Protein AF-A0A7C6BDP9-F1 (afdb_monomer_lite)

Foldseek 3Di:
DPPPCVVVVVVVVCVVANPVNVQVVCVVLVFDWDQDPVRDIAGPVNDPVSVVVSVVVVCVVVVNDDDPQFAFPAWDDDCWIWTATDPVSPDIDTHNDDDDDPDDDLDVNSCVNVVNVVDDDDRDDD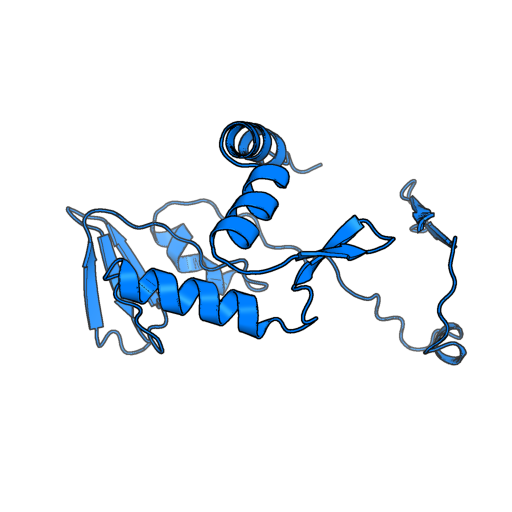DDDDDDDPPDPCVVVPPDDDAFDKDDDPPDPDIDTD

Radius of gyration: 21.71 Å; chains: 1; bounding box: 54×37×49 Å

Structure (mmCIF, N/CA/C/O backbone):
data_AF-A0A7C6BDP9-F1
#
_entry.id   AF-A0A7C6BDP9-F1
#
loop_
_atom_site.group_PDB
_atom_site.id
_atom_site.type_symbol
_atom_site.label_atom_id
_atom_site.label_alt_id
_atom_site.label_comp_id
_atom_site.label_asym_id
_atom_site.label_entity_id
_atom_site.label_seq_id
_atom_site.pdbx_PDB_ins_code
_atom_site.Cartn_x
_atom_site.Cartn_y
_atom_site.Cartn_z
_atom_site.occupancy
_atom_site.B_iso_or_equiv
_atom_site.auth_seq_id
_atom_site.auth_comp_id
_atom_site.auth_asym_id
_atom_site.auth_atom_id
_atom_site.pdbx_PDB_model_num
ATOM 1 N N . MET A 1 1 ? 14.043 -21.767 4.497 1.00 33.62 1 MET A N 1
ATOM 2 C CA . MET A 1 1 ? 12.851 -21.578 3.643 1.00 33.62 1 MET A CA 1
ATOM 3 C C . MET A 1 1 ? 11.712 -21.128 4.551 1.00 33.62 1 MET A C 1
ATOM 5 O O . MET A 1 1 ? 11.194 -21.942 5.303 1.00 33.62 1 MET A O 1
ATOM 9 N N . LEU A 1 2 ? 11.426 -19.822 4.608 1.00 34.28 2 LEU A N 1
ATOM 10 C CA . LEU A 1 2 ? 10.303 -19.297 5.397 1.00 34.28 2 LEU A CA 1
ATOM 11 C C . LEU A 1 2 ? 8.988 -19.774 4.752 1.00 34.28 2 LEU A C 1
ATOM 13 O O . LEU A 1 2 ? 8.872 -19.700 3.528 1.00 34.28 2 LEU A O 1
ATOM 17 N N . PRO A 1 3 ? 8.002 -20.273 5.514 1.00 40.78 3 PRO A N 1
ATOM 18 C CA . PRO A 1 3 ? 6.709 -20.636 4.954 1.00 40.78 3 PRO A CA 1
ATOM 19 C C . PRO A 1 3 ? 5.974 -19.361 4.521 1.00 40.78 3 PRO A C 1
ATOM 21 O O . PRO A 1 3 ? 5.366 -18.666 5.333 1.00 40.78 3 PRO A O 1
ATOM 24 N N . CYS A 1 4 ? 6.032 -19.031 3.230 1.00 46.25 4 CYS A N 1
ATOM 25 C CA . CYS A 1 4 ? 5.265 -17.935 2.638 1.00 46.25 4 CYS A CA 1
ATOM 26 C C . CYS A 1 4 ? 3.770 -18.297 2.587 1.00 46.25 4 CYS A C 1
ATOM 28 O O . CYS A 1 4 ? 3.217 -18.635 1.540 1.00 46.25 4 CYS A O 1
ATOM 30 N N . ASN A 1 5 ? 3.088 -18.198 3.729 1.00 56.44 5 ASN A N 1
ATOM 31 C CA . ASN A 1 5 ? 1.633 -18.355 3.843 1.00 56.44 5 ASN A CA 1
ATOM 32 C C . ASN A 1 5 ? 0.846 -17.303 3.034 1.00 56.44 5 ASN A C 1
ATOM 34 O O . ASN A 1 5 ? -0.340 -17.504 2.766 1.00 56.44 5 ASN A O 1
ATOM 38 N N . GLY A 1 6 ? 1.504 -16.225 2.589 1.00 62.66 6 GLY A N 1
ATOM 39 C CA . GLY A 1 6 ? 0.903 -15.173 1.766 1.00 62.66 6 GLY A CA 1
ATOM 40 C C . GLY A 1 6 ? 0.271 -15.694 0.473 1.00 62.66 6 GLY A C 1
ATOM 41 O O . GLY A 1 6 ? -0.826 -15.270 0.125 1.00 62.66 6 GLY A O 1
ATOM 42 N N . LEU A 1 7 ? 0.869 -16.695 -0.187 1.00 70.56 7 LEU A N 1
ATOM 43 C CA . LEU A 1 7 ? 0.334 -17.222 -1.449 1.00 70.56 7 LEU A CA 1
ATOM 44 C C . LEU A 1 7 ? -1.045 -17.883 -1.275 1.00 70.56 7 LEU A C 1
ATOM 46 O O . LEU A 1 7 ? -1.910 -17.757 -2.139 1.00 70.56 7 LEU A O 1
ATOM 50 N N . LYS A 1 8 ? -1.277 -18.586 -0.157 1.00 78.50 8 LYS A N 1
ATOM 51 C CA . LYS A 1 8 ? -2.581 -19.213 0.125 1.00 78.50 8 LYS A CA 1
ATOM 52 C C . LYS A 1 8 ? -3.653 -18.168 0.439 1.00 78.50 8 LYS A C 1
ATOM 54 O O . LYS A 1 8 ? -4.796 -18.348 0.023 1.00 78.50 8 LYS A O 1
ATOM 59 N N . LEU A 1 9 ? -3.284 -17.100 1.148 1.00 82.31 9 LEU A N 1
ATOM 60 C CA . LEU A 1 9 ? -4.182 -15.989 1.463 1.00 82.31 9 LEU A CA 1
ATOM 61 C C . LEU A 1 9 ? -4.572 -15.221 0.191 1.00 82.31 9 LEU A C 1
ATOM 63 O O . LEU A 1 9 ? -5.759 -15.067 -0.091 1.00 82.31 9 LEU A O 1
ATOM 67 N N . LEU A 1 10 ? -3.584 -14.836 -0.622 1.00 86.94 10 LEU A N 1
ATOM 68 C CA . LEU A 1 10 ? -3.793 -14.093 -1.868 1.00 86.94 10 LEU A CA 1
ATOM 69 C C . LEU A 1 10 ? -4.663 -14.863 -2.865 1.00 86.94 10 LEU A C 1
ATOM 71 O O . LEU A 1 10 ? -5.569 -14.289 -3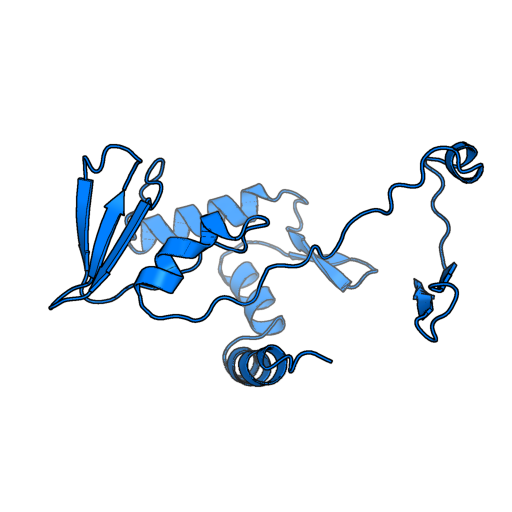.457 1.00 86.94 10 LEU A O 1
ATOM 75 N N . LYS A 1 11 ? -4.484 -16.187 -2.981 1.00 88.81 11 LYS A N 1
ATOM 76 C CA . LYS A 1 11 ? -5.346 -17.033 -3.827 1.00 88.81 11 LYS A CA 1
ATOM 77 C C . LYS A 1 11 ? -6.832 -16.935 -3.477 1.00 88.81 11 LYS A C 1
ATOM 79 O O . LYS A 1 11 ? -7.660 -17.114 -4.363 1.00 88.81 11 LYS A O 1
ATOM 84 N N . ARG A 1 12 ? -7.187 -16.712 -2.207 1.00 89.56 12 ARG A N 1
ATOM 85 C CA . ARG A 1 12 ? -8.589 -16.523 -1.801 1.00 89.56 12 ARG A CA 1
ATOM 86 C C . ARG A 1 12 ? -9.077 -15.125 -2.162 1.00 89.56 12 ARG A C 1
ATOM 88 O O . ARG A 1 12 ? -10.163 -15.015 -2.714 1.00 89.56 12 ARG A O 1
ATOM 95 N N . ALA A 1 13 ? -8.264 -14.099 -1.912 1.00 91.50 13 ALA A N 1
ATOM 96 C CA . ALA A 1 13 ? -8.590 -12.718 -2.268 1.00 91.50 13 ALA A CA 1
ATOM 97 C C . ALA A 1 13 ? -8.814 -12.552 -3.783 1.00 91.50 13 ALA A C 1
ATOM 99 O O . ALA A 1 13 ? -9.847 -12.031 -4.187 1.00 91.50 13 ALA A O 1
ATOM 100 N N . PHE A 1 14 ? -7.939 -13.118 -4.621 1.00 93.44 14 PHE A N 1
ATOM 101 C CA . PHE A 1 14 ? -8.059 -13.046 -6.084 1.00 93.44 14 PHE A CA 1
ATOM 102 C C . PHE A 1 14 ? -9.256 -13.803 -6.672 1.00 93.44 14 PHE A C 1
ATOM 104 O O . PHE A 1 14 ? -9.597 -13.603 -7.832 1.00 93.44 14 PHE A O 1
ATOM 111 N N . ARG A 1 15 ? -9.928 -14.668 -5.905 1.00 93.25 15 ARG A N 1
ATOM 112 C CA . ARG A 1 15 ? -11.214 -15.237 -6.345 1.00 93.25 15 ARG A CA 1
ATOM 113 C C . ARG A 1 15 ? -12.373 -14.255 -6.199 1.00 93.25 15 ARG A C 1
ATOM 115 O O . ARG A 1 15 ? -13.399 -14.464 -6.829 1.00 93.25 15 ARG A O 1
ATOM 122 N N . VAL A 1 16 ? -12.223 -13.255 -5.332 1.00 95.69 16 VAL A N 1
ATOM 123 C CA . VAL A 1 16 ? -13.233 -12.226 -5.065 1.00 95.69 16 VAL A CA 1
ATOM 124 C C . VAL A 1 16 ? -12.944 -10.967 -5.879 1.00 95.69 16 VAL A C 1
ATOM 126 O O . VAL A 1 16 ? -13.876 -10.366 -6.396 1.00 95.69 16 VAL A O 1
ATOM 129 N N . PHE A 1 17 ? -11.670 -10.575 -5.978 1.00 96.44 17 PHE A N 1
ATOM 130 C CA . PHE A 1 17 ? -11.231 -9.387 -6.708 1.00 96.44 17 PHE A CA 1
ATOM 131 C C . PHE A 1 17 ? -9.792 -9.580 -7.210 1.00 96.44 17 PHE A C 1
ATOM 133 O O . PHE A 1 17 ? -8.855 -9.667 -6.410 1.00 96.44 17 PHE A O 1
ATOM 140 N N . ASN A 1 18 ? -9.607 -9.711 -8.523 1.00 95.62 18 ASN A N 1
ATOM 141 C CA . ASN A 1 18 ? -8.311 -9.903 -9.185 1.00 95.62 18 ASN A CA 1
ATOM 142 C C . ASN A 1 18 ? -7.925 -8.707 -10.072 1.00 95.62 18 ASN A C 1
ATOM 144 O O . ASN A 1 18 ? -8.586 -7.677 -10.077 1.00 95.62 18 ASN A O 1
ATOM 148 N N . HIS A 1 19 ? -6.831 -8.839 -10.827 1.00 94.81 19 HIS A N 1
ATOM 149 C CA . HIS A 1 19 ? -6.318 -7.762 -11.675 1.00 94.81 19 HIS A CA 1
ATOM 150 C C . HIS A 1 19 ? -7.281 -7.328 -12.796 1.00 94.81 19 HIS A C 1
ATOM 152 O O . HIS A 1 19 ? -7.275 -6.154 -13.155 1.00 94.81 19 HIS A O 1
ATOM 158 N N . LEU A 1 20 ? -8.116 -8.227 -13.333 1.00 96.81 20 LEU A N 1
ATOM 159 C CA . LEU A 1 20 ? -9.140 -7.878 -14.324 1.00 96.81 20 LEU A CA 1
ATOM 160 C C . LEU A 1 20 ? -10.247 -7.044 -13.678 1.00 96.81 20 LEU A C 1
ATOM 162 O O . LEU A 1 20 ? -10.687 -6.056 -14.262 1.00 96.81 20 LEU A O 1
ATOM 166 N N . ASP A 1 21 ? -10.648 -7.413 -12.458 1.00 98.06 21 ASP A N 1
ATOM 167 C CA . ASP A 1 21 ? -11.612 -6.641 -11.674 1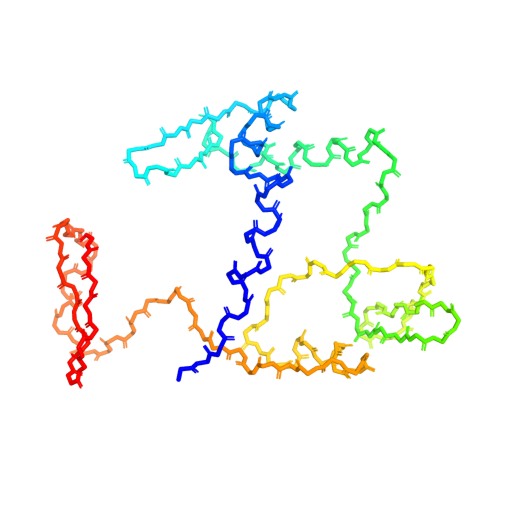.00 98.06 21 ASP A CA 1
ATOM 168 C C . ASP A 1 21 ? -11.044 -5.260 -11.332 1.00 98.06 21 ASP A C 1
ATOM 170 O O . ASP A 1 21 ? -11.740 -4.266 -11.500 1.00 98.06 21 ASP A O 1
ATOM 174 N N . THR A 1 22 ? -9.766 -5.176 -10.940 1.00 97.12 22 THR A N 1
ATOM 175 C CA . THR A 1 22 ? -9.065 -3.902 -10.713 1.00 97.12 22 THR A CA 1
ATOM 176 C C . THR A 1 22 ? -9.068 -3.028 -11.964 1.00 97.12 22 THR A C 1
ATOM 178 O O . THR A 1 22 ? -9.420 -1.854 -11.876 1.00 97.12 22 THR A O 1
ATOM 181 N N . TYR A 1 23 ? -8.693 -3.586 -13.121 1.00 97.94 23 TYR A N 1
ATOM 182 C CA . TYR A 1 23 ? -8.651 -2.853 -14.388 1.00 97.94 23 TYR A CA 1
ATOM 183 C C . TYR A 1 23 ? -10.032 -2.292 -14.727 1.00 97.94 23 TYR A C 1
ATOM 185 O O . TYR A 1 23 ? -10.193 -1.090 -14.930 1.00 97.94 23 TYR A O 1
ATOM 193 N N . LYS A 1 24 ? -11.048 -3.162 -14.718 1.00 98.38 24 LYS A N 1
ATOM 194 C CA . LYS A 1 24 ? -12.432 -2.777 -14.989 1.00 98.38 24 LYS A CA 1
ATOM 195 C C . LYS A 1 24 ? -12.938 -1.738 -13.992 1.00 98.38 24 LYS A C 1
ATOM 197 O O . LYS A 1 24 ? -13.592 -0.789 -14.396 1.00 98.38 24 LYS A O 1
ATOM 202 N N . TRP A 1 25 ? -12.638 -1.902 -12.707 1.00 98.44 25 TRP A N 1
ATOM 203 C CA . TRP A 1 25 ? -13.085 -0.981 -11.668 1.00 98.44 25 TRP A CA 1
ATOM 204 C C . TRP A 1 25 ? -12.552 0.432 -11.904 1.00 98.44 25 TRP A C 1
ATOM 206 O O . TRP A 1 25 ? -13.317 1.384 -11.811 1.00 98.44 25 TRP A O 1
ATOM 216 N N . PHE A 1 26 ? -11.275 0.587 -12.260 1.00 98.19 26 PHE A N 1
ATOM 217 C CA . PHE A 1 26 ? -10.722 1.905 -12.583 1.00 98.19 26 PHE A CA 1
ATOM 218 C C . PHE A 1 26 ? -11.374 2.525 -13.828 1.00 98.19 26 PHE A C 1
ATOM 220 O O . PHE A 1 26 ? -11.749 3.696 -13.773 1.00 98.19 26 PHE A O 1
ATOM 227 N N . GLU A 1 27 ? -11.589 1.741 -14.889 1.00 97.94 27 GLU A N 1
ATOM 228 C CA . GLU A 1 27 ? -12.307 2.188 -16.096 1.00 97.94 27 GLU A CA 1
ATOM 229 C C . GLU A 1 27 ? -13.746 2.628 -15.772 1.00 97.94 27 GLU A C 1
ATOM 231 O O . GLU A 1 27 ? -14.173 3.712 -16.171 1.00 97.94 27 GLU A O 1
ATOM 236 N N . ASP A 1 28 ? -14.473 1.841 -14.972 1.00 97.94 28 ASP A N 1
ATOM 237 C CA . ASP A 1 28 ? -15.832 2.154 -14.513 1.00 97.94 28 ASP A CA 1
ATOM 238 C C . ASP A 1 28 ? -15.856 3.435 -13.651 1.00 97.94 28 ASP A C 1
ATOM 240 O O . ASP A 1 28 ? -16.838 4.180 -13.662 1.00 97.94 28 ASP A O 1
ATOM 244 N N . MET A 1 29 ? -14.773 3.724 -12.919 1.00 97.12 29 MET A N 1
ATOM 245 C CA . MET A 1 29 ? -14.593 4.958 -12.140 1.00 97.12 29 MET A CA 1
ATOM 246 C C . MET A 1 29 ? -14.080 6.146 -12.973 1.00 97.12 29 MET A C 1
ATOM 248 O O . MET A 1 29 ? -13.900 7.242 -12.427 1.00 97.12 29 MET A O 1
ATOM 252 N N . GLY A 1 30 ? -13.891 5.957 -14.281 1.00 96.25 30 GLY A N 1
ATOM 253 C CA . GLY A 1 30 ? -13.518 6.995 -15.240 1.00 96.25 30 GLY A CA 1
ATOM 254 C C . GLY A 1 30 ? -12.015 7.197 -15.430 1.00 96.25 30 GLY A C 1
ATOM 255 O O . GLY A 1 30 ? -11.637 8.166 -16.086 1.00 96.25 30 GLY A O 1
ATOM 256 N N . VAL A 1 31 ? -11.169 6.316 -14.887 1.00 98.00 31 VAL A N 1
ATOM 257 C CA . VAL A 1 31 ? -9.720 6.329 -15.121 1.00 98.00 31 VAL A CA 1
ATOM 258 C C . VAL A 1 31 ? -9.402 5.389 -16.273 1.00 98.00 31 VAL A C 1
ATOM 260 O O . VAL A 1 31 ? -9.496 4.172 -16.126 1.00 98.00 31 VAL A O 1
ATOM 263 N N . LYS A 1 32 ? -8.998 5.953 -17.412 1.00 97.94 32 LYS A N 1
ATOM 264 C CA . LYS A 1 32 ? -8.598 5.145 -18.569 1.00 97.94 32 LYS A CA 1
ATOM 265 C C . LYS A 1 32 ? -7.229 4.535 -18.335 1.00 97.94 32 LYS A C 1
ATOM 267 O O . LYS A 1 32 ? -6.312 5.233 -17.903 1.00 97.94 32 LYS A O 1
ATOM 272 N N . LEU A 1 33 ? -7.064 3.272 -18.688 1.00 98.25 33 LEU A N 1
ATOM 273 C CA . LEU A 1 33 ? -5.844 2.510 -18.490 1.00 98.25 33 LEU A CA 1
ATOM 274 C C . LEU A 1 33 ? -5.217 2.092 -19.822 1.00 98.25 33 LEU A C 1
ATOM 276 O O . LEU A 1 33 ? -5.867 1.966 -20.858 1.00 98.25 33 LEU A O 1
ATOM 280 N N . VAL A 1 34 ? -3.911 1.864 -19.783 1.00 97.69 34 VAL A N 1
ATOM 281 C CA . VAL A 1 34 ? -3.124 1.307 -20.880 1.00 97.69 34 VAL A CA 1
ATOM 282 C C . VAL A 1 34 ? -2.171 0.258 -20.324 1.00 97.69 34 VAL A C 1
ATOM 284 O O . VAL A 1 34 ? -1.536 0.470 -19.290 1.00 97.69 34 VAL A O 1
ATOM 287 N N . THR A 1 35 ? -2.090 -0.878 -21.008 1.00 97.62 35 THR A N 1
ATOM 288 C CA . THR A 1 35 ? -1.102 -1.925 -20.731 1.00 97.62 35 THR A CA 1
ATOM 289 C C . THR A 1 35 ? 0.094 -1.719 -21.654 1.00 97.62 35 THR A C 1
ATOM 291 O O . THR A 1 35 ? -0.090 -1.530 -22.857 1.00 97.62 35 THR A O 1
ATOM 294 N N . GLN A 1 36 ? 1.297 -1.703 -21.089 1.00 95.19 36 GLN A N 1
ATOM 295 C CA . GLN A 1 36 ? 2.557 -1.574 -21.821 1.00 95.19 36 GLN A CA 1
ATOM 296 C C . GLN A 1 36 ? 3.111 -2.950 -22.223 1.00 95.19 36 GLN A C 1
ATOM 298 O O . GLN A 1 36 ? 2.546 -3.985 -21.877 1.00 95.19 36 GLN A O 1
ATOM 303 N N . GLU A 1 37 ? 4.198 -2.962 -22.999 1.00 91.81 37 GLU A N 1
ATOM 304 C CA . GLU A 1 37 ? 4.800 -4.188 -23.553 1.00 91.81 37 GLU A CA 1
ATOM 305 C C . GLU A 1 37 ? 5.322 -5.157 -22.478 1.00 91.81 37 GLU A C 1
ATOM 307 O O . GLU A 1 37 ? 5.454 -6.350 -22.735 1.00 91.81 37 GLU A O 1
ATOM 312 N N . ASP A 1 38 ? 5.580 -4.657 -21.270 1.00 89.25 38 ASP A N 1
ATOM 313 C CA . ASP A 1 38 ? 6.022 -5.412 -20.095 1.00 89.25 38 ASP A CA 1
ATOM 314 C C . ASP A 1 38 ? 4.858 -5.883 -19.196 1.00 89.25 38 ASP A C 1
ATOM 316 O O . ASP A 1 38 ? 5.073 -6.254 -18.042 1.00 89.25 38 ASP A O 1
ATOM 320 N N . ASP A 1 39 ? 3.622 -5.843 -19.708 1.00 92.62 39 ASP A N 1
ATOM 321 C CA . ASP A 1 39 ? 2.365 -6.129 -19.001 1.00 92.62 39 ASP A CA 1
ATOM 322 C C . ASP A 1 39 ? 2.056 -5.184 -17.821 1.00 92.62 39 ASP A C 1
ATOM 324 O O . ASP A 1 39 ? 1.058 -5.370 -17.108 1.00 92.62 39 ASP A O 1
ATOM 328 N N . CYS A 1 40 ? 2.846 -4.125 -17.617 1.00 94.69 40 CYS A N 1
ATOM 329 C CA . CYS A 1 40 ? 2.539 -3.116 -16.614 1.00 94.69 40 CYS A CA 1
ATOM 330 C C . CYS A 1 40 ? 1.348 -2.258 -17.057 1.00 94.69 40 CYS A C 1
ATOM 332 O O . CYS A 1 40 ? 1.213 -1.867 -18.219 1.00 94.69 40 CYS A O 1
ATOM 334 N N . VAL A 1 41 ? 0.472 -1.943 -16.102 1.00 96.56 41 VAL A N 1
ATOM 335 C CA . VAL A 1 41 ? -0.745 -1.160 -16.343 1.00 96.56 41 VAL A CA 1
ATOM 336 C C . VAL A 1 41 ? -0.601 0.226 -15.735 1.00 96.56 41 VAL A C 1
ATOM 338 O O . VAL A 1 41 ? -0.310 0.368 -14.547 1.00 96.56 41 VAL A O 1
ATOM 341 N N . PHE A 1 42 ? -0.861 1.244 -16.548 1.00 97.50 42 PHE A N 1
ATOM 342 C CA . PHE A 1 42 ? -0.754 2.650 -16.174 1.00 97.50 42 PHE A CA 1
ATOM 343 C C . PHE A 1 42 ? -2.022 3.417 -16.554 1.00 97.50 42 PHE A C 1
ATOM 345 O O . PHE A 1 42 ? -2.735 2.996 -17.467 1.00 97.50 42 PHE A O 1
ATOM 352 N N . PRO A 1 43 ? -2.300 4.570 -15.918 1.00 97.69 43 PRO A N 1
ATOM 353 C CA . PRO A 1 43 ? -3.242 5.537 -16.465 1.00 97.69 43 PRO A CA 1
ATOM 354 C C . PRO A 1 43 ? -2.830 5.926 -17.884 1.00 97.69 43 PRO A C 1
ATOM 356 O O . PRO A 1 43 ? -1.650 6.165 -18.149 1.00 97.69 43 PRO A O 1
ATOM 359 N N . LEU A 1 44 ? -3.796 6.045 -18.792 1.00 97.75 44 LEU A N 1
ATOM 360 C CA . LEU A 1 44 ? -3.553 6.470 -20.171 1.00 97.75 44 LEU A CA 1
ATOM 361 C C . LEU A 1 44 ? -2.860 7.842 -20.219 1.00 97.75 44 LEU A C 1
ATOM 363 O O . LEU A 1 44 ? -2.039 8.088 -21.099 1.00 97.75 44 LEU A O 1
ATOM 367 N N . SER A 1 45 ? -3.148 8.712 -19.246 1.00 96.56 45 SER A N 1
ATOM 368 C CA . SER A 1 45 ? -2.513 10.023 -19.071 1.00 96.56 45 SER A CA 1
ATOM 369 C C . SER A 1 45 ? -1.038 9.970 -18.657 1.00 96.56 45 SER A C 1
ATOM 371 O O . SER A 1 45 ? -0.373 11.005 -18.674 1.00 96.56 45 SER A O 1
ATOM 373 N N . GLN A 1 46 ? -0.533 8.799 -18.252 1.00 96.00 46 GLN A N 1
ATOM 374 C CA . GLN A 1 46 ? 0.786 8.611 -17.637 1.00 96.00 46 GLN A CA 1
ATOM 375 C C . GLN A 1 46 ? 0.998 9.463 -16.371 1.00 96.00 46 GLN A C 1
ATOM 377 O O . GLN A 1 46 ? 2.131 9.743 -15.980 1.00 96.00 46 GLN A O 1
ATOM 382 N N . ASN A 1 47 ? -0.088 9.878 -15.707 1.00 96.00 47 ASN A N 1
ATOM 383 C CA . ASN A 1 47 ? -0.042 10.702 -14.505 1.00 96.00 47 ASN A CA 1
ATOM 384 C C . ASN A 1 47 ? -0.673 9.977 -13.309 1.00 96.00 47 ASN A C 1
ATOM 386 O O . ASN A 1 47 ? -1.872 9.704 -13.284 1.00 96.00 47 ASN A O 1
ATOM 390 N N . SER A 1 48 ? 0.123 9.728 -12.267 1.00 95.69 48 SER A N 1
ATOM 391 C CA . SER A 1 48 ? -0.352 9.083 -11.037 1.00 95.69 48 SER A CA 1
ATOM 392 C C . SER A 1 48 ? -1.415 9.892 -10.287 1.00 95.69 48 SER A C 1
ATOM 394 O O . SER A 1 48 ? -2.170 9.314 -9.504 1.00 95.69 48 SER A O 1
ATOM 396 N N . ASN A 1 49 ? -1.501 11.209 -10.510 1.00 97.19 49 ASN A N 1
ATOM 397 C CA . ASN A 1 49 ? -2.512 12.052 -9.869 1.00 97.19 49 ASN A CA 1
ATOM 398 C C . ASN A 1 49 ? -3.939 11.633 -10.234 1.00 97.19 49 ASN A C 1
ATOM 400 O O . ASN A 1 49 ? -4.816 11.758 -9.389 1.00 97.19 49 ASN A O 1
ATOM 404 N N . GLU A 1 50 ? -4.170 11.064 -11.420 1.00 97.06 50 GLU A N 1
ATOM 405 C CA . GLU A 1 50 ? -5.503 10.611 -11.843 1.00 97.06 50 GLU A CA 1
ATOM 406 C C . GLU A 1 50 ? -6.061 9.524 -10.903 1.00 97.06 50 GLU A C 1
ATOM 408 O O . GLU A 1 50 ? -7.228 9.549 -10.512 1.00 97.06 50 GLU A O 1
ATOM 413 N N . ILE A 1 51 ? -5.193 8.622 -10.434 1.00 97.62 51 ILE A N 1
ATOM 414 C CA . ILE A 1 51 ? -5.542 7.587 -9.451 1.00 97.62 51 ILE A CA 1
ATOM 415 C C . ILE A 1 51 ? -5.853 8.211 -8.083 1.00 97.62 51 ILE A C 1
ATOM 417 O O . ILE A 1 51 ? -6.814 7.821 -7.417 1.00 97.62 51 ILE A O 1
ATOM 421 N N . ILE A 1 52 ? -5.057 9.199 -7.660 1.00 97.06 52 ILE A N 1
ATOM 422 C CA . ILE A 1 52 ? -5.235 9.892 -6.375 1.00 97.06 52 ILE A CA 1
ATOM 423 C C . ILE A 1 52 ? -6.562 10.657 -6.362 1.00 97.06 52 ILE A C 1
ATOM 425 O O . ILE A 1 52 ? -7.342 10.527 -5.418 1.00 97.06 52 ILE A O 1
ATOM 429 N N . GLU A 1 53 ? -6.832 11.428 -7.412 1.00 97.31 53 GLU A N 1
ATOM 430 C CA . GLU A 1 53 ? -8.059 12.206 -7.568 1.00 97.31 53 GLU A CA 1
ATOM 431 C C . GLU A 1 53 ? -9.288 11.298 -7.632 1.00 97.31 53 GLU A C 1
ATOM 433 O O . GLU A 1 53 ? -10.294 11.598 -6.986 1.00 97.31 53 GLU A O 1
ATOM 438 N N . CYS A 1 54 ? -9.192 10.150 -8.312 1.00 98.00 54 CYS A N 1
ATOM 439 C CA . CYS A 1 54 ? -10.239 9.130 -8.312 1.00 98.00 54 CYS A CA 1
ATOM 440 C C . CYS A 1 54 ? -10.602 8.694 -6.883 1.00 98.00 54 CYS A C 1
ATOM 442 O O . CYS A 1 54 ? -11.769 8.763 -6.490 1.00 98.00 54 CYS A O 1
ATOM 444 N N . PHE A 1 55 ? -9.620 8.316 -6.057 1.00 97.94 55 PHE A N 1
ATOM 445 C CA . PHE A 1 55 ? -9.887 7.911 -4.673 1.00 97.94 55 PHE A CA 1
ATOM 446 C C . PHE A 1 55 ? -10.387 9.057 -3.785 1.00 97.94 55 PHE A C 1
ATOM 448 O O . PHE A 1 55 ? -11.281 8.844 -2.962 1.00 97.94 55 PHE A O 1
ATOM 455 N N . GLN A 1 56 ? -9.849 10.270 -3.935 1.00 97.44 56 GLN A N 1
ATOM 456 C CA . GLN A 1 56 ? -10.299 11.438 -3.170 1.00 97.44 56 GLN A CA 1
ATOM 457 C C . GLN A 1 56 ? -11.749 11.804 -3.496 1.00 97.44 56 GLN A C 1
ATOM 459 O O . GLN A 1 56 ? -12.545 12.058 -2.587 1.00 97.44 56 GLN A O 1
ATOM 464 N N . ARG A 1 57 ? -12.105 11.784 -4.784 1.00 97.75 57 ARG A N 1
ATOM 465 C CA . ARG A 1 57 ? -13.466 12.018 -5.266 1.00 97.75 57 ARG A CA 1
ATOM 466 C C . ARG A 1 57 ? -14.434 10.993 -4.679 1.00 97.75 57 ARG A C 1
ATOM 468 O O . ARG A 1 57 ? -15.405 11.391 -4.040 1.00 97.75 57 ARG A O 1
ATOM 475 N N . LEU A 1 58 ? -14.132 9.699 -4.807 1.00 97.62 58 LEU A N 1
ATOM 476 C CA . LEU A 1 58 ? -14.975 8.623 -4.269 1.00 97.62 58 LEU A CA 1
ATOM 477 C C . LEU A 1 58 ? -15.112 8.693 -2.746 1.00 97.62 58 LEU A C 1
ATOM 479 O O . LEU A 1 58 ? -16.205 8.512 -2.215 1.00 97.62 58 LEU A O 1
ATOM 483 N N . SER A 1 59 ? -14.029 9.018 -2.035 1.00 97.75 59 SER A N 1
ATOM 484 C CA . SER A 1 59 ? -14.076 9.207 -0.580 1.00 97.75 59 SER A CA 1
ATOM 485 C C . SER A 1 59 ? -15.062 10.308 -0.194 1.00 97.75 59 SER A C 1
ATOM 487 O O . SER A 1 59 ? -15.853 10.131 0.729 1.00 97.75 59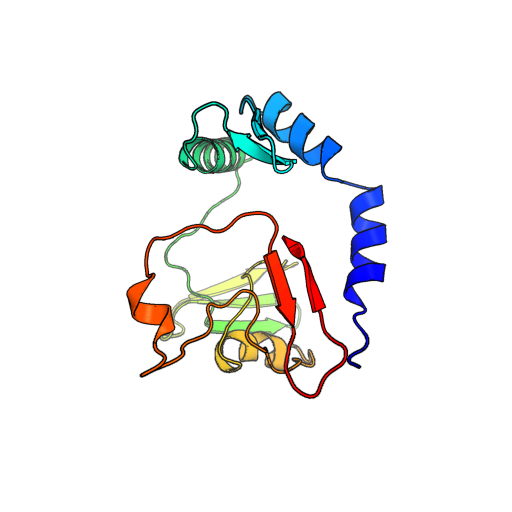 SER A O 1
ATOM 489 N N . LYS A 1 60 ? -15.071 11.426 -0.931 1.00 97.50 60 LYS A N 1
ATOM 490 C CA . LYS A 1 60 ? -16.010 12.530 -0.706 1.00 97.50 60 LYS A CA 1
ATOM 491 C C . LYS A 1 60 ? -17.452 12.143 -1.042 1.00 97.50 60 LYS A C 1
ATOM 493 O O . LYS A 1 60 ? -18.344 12.444 -0.255 1.00 97.50 60 LYS A O 1
ATOM 498 N N . GLU A 1 61 ? -17.679 11.489 -2.179 1.00 97.50 61 GLU A N 1
ATOM 499 C CA . GLU A 1 61 ? -19.011 11.042 -2.624 1.00 97.50 61 GLU A CA 1
ATOM 500 C C . GLU A 1 61 ? -19.653 10.059 -1.634 1.00 97.50 61 GLU A C 1
ATOM 502 O O . GLU A 1 61 ? -20.850 10.143 -1.370 1.00 97.50 61 GLU A O 1
ATOM 507 N N . LEU A 1 62 ? -18.850 9.174 -1.039 1.00 97.88 62 LEU A N 1
ATOM 508 C CA . LEU A 1 62 ? -19.295 8.184 -0.055 1.00 97.88 62 LEU A CA 1
ATOM 509 C C . LEU A 1 62 ? -19.326 8.714 1.389 1.00 97.88 62 LEU A C 1
ATOM 511 O O . LEU A 1 62 ? -19.668 7.969 2.305 1.00 97.88 62 LEU A O 1
ATOM 515 N N . GLY A 1 63 ? -18.957 9.979 1.621 1.00 98.00 63 GLY A N 1
ATOM 516 C CA . GLY A 1 63 ? -18.922 10.571 2.962 1.00 98.00 63 GLY A CA 1
ATOM 517 C C . GLY A 1 63 ? -17.825 10.007 3.876 1.00 98.00 63 GLY A C 1
ATOM 518 O O . GLY A 1 63 ? -17.939 10.089 5.098 1.00 98.00 63 GLY A O 1
ATOM 519 N N . ILE A 1 64 ? -16.759 9.435 3.308 1.00 98.00 64 ILE A N 1
ATOM 520 C CA . ILE A 1 64 ? -15.608 8.916 4.054 1.00 98.00 64 ILE A CA 1
ATOM 521 C C . ILE A 1 64 ? -14.781 10.092 4.583 1.00 98.00 64 ILE A C 1
ATOM 523 O O . ILE A 1 64 ? -14.294 10.935 3.828 1.00 98.00 64 ILE A O 1
ATOM 527 N N . ILE A 1 65 ? -14.580 10.131 5.901 1.00 96.81 65 ILE A N 1
ATOM 528 C CA . ILE A 1 65 ? -13.786 11.172 6.557 1.00 96.81 65 ILE A CA 1
ATOM 529 C C . ILE A 1 65 ? -12.304 10.797 6.491 1.00 96.81 65 ILE A C 1
ATOM 531 O O . ILE A 1 65 ? -11.846 9.899 7.196 1.00 96.81 65 ILE A O 1
ATOM 535 N N . VAL A 1 66 ? -11.539 11.533 5.685 1.00 96.00 66 VAL A N 1
ATOM 536 C CA . VAL A 1 66 ? -10.083 11.373 5.580 1.00 96.00 66 VAL A CA 1
ATOM 537 C C . VAL A 1 66 ? -9.383 12.384 6.486 1.00 96.00 66 VAL A C 1
ATOM 539 O O . VAL A 1 66 ? -9.572 13.593 6.354 1.00 96.00 66 VAL A O 1
ATOM 542 N N . LYS A 1 67 ? -8.554 11.889 7.408 1.00 93.50 67 LYS A N 1
ATOM 543 C CA . LYS A 1 67 ? -7.780 12.700 8.356 1.00 93.50 67 LYS A CA 1
ATOM 544 C C . LYS A 1 67 ? -6.284 12.585 8.052 1.00 93.50 67 LYS A C 1
ATOM 546 O O . LYS A 1 67 ? -5.683 11.539 8.275 1.00 93.50 67 LYS A O 1
ATOM 551 N N . THR A 1 68 ? -5.673 13.660 7.559 1.00 93.69 68 THR A N 1
ATOM 552 C CA . THR A 1 68 ? -4.221 13.746 7.309 1.00 93.69 68 THR A CA 1
ATOM 553 C C . THR A 1 68 ? -3.485 14.320 8.518 1.00 93.69 68 THR A C 1
ATOM 555 O O . THR A 1 68 ? -4.103 14.928 9.388 1.00 93.69 68 THR A O 1
ATOM 558 N N . SER A 1 69 ? -2.166 14.128 8.612 1.00 91.31 69 SER A N 1
ATOM 559 C CA . SER A 1 69 ? -1.375 14.541 9.791 1.00 91.31 69 SER A CA 1
ATOM 560 C C . SER A 1 69 ? -1.828 13.863 11.098 1.00 91.31 69 SER A C 1
ATOM 562 O O . SER A 1 69 ? -1.798 14.461 12.172 1.00 91.31 69 SER A O 1
ATOM 564 N N . HIS A 1 70 ? -2.283 12.609 10.995 1.00 92.06 70 HIS A N 1
ATOM 565 C CA . HIS A 1 70 ? -2.689 11.753 12.115 1.00 92.06 70 HIS A CA 1
ATOM 566 C C . HIS A 1 70 ? -1.781 10.523 12.148 1.00 92.06 70 HIS A C 1
ATOM 568 O O . HIS A 1 70 ? -2.125 9.464 11.627 1.00 92.06 70 HIS A O 1
ATOM 574 N N . ASN A 1 71 ? -0.580 10.675 12.703 1.00 90.81 71 ASN A N 1
ATOM 575 C CA . ASN A 1 71 ? 0.359 9.564 12.804 1.00 90.81 71 ASN A CA 1
ATOM 576 C C . ASN A 1 71 ? -0.064 8.639 13.952 1.00 90.81 71 ASN A C 1
ATOM 578 O O . ASN A 1 71 ? -0.130 9.088 15.089 1.00 90.81 71 ASN A O 1
ATOM 582 N N . LEU A 1 72 ? -0.374 7.374 13.666 1.00 91.06 72 LEU A N 1
ATOM 583 C CA . LEU A 1 72 ? -0.735 6.400 14.698 1.00 91.06 72 LEU A CA 1
ATOM 584 C C . LEU A 1 72 ? 0.491 6.086 15.570 1.00 91.06 72 LEU A C 1
ATOM 586 O O . LEU A 1 72 ? 1.506 5.628 15.049 1.00 91.06 72 LEU A O 1
ATOM 590 N N . SER A 1 73 ? 0.390 6.319 16.880 1.00 89.00 73 SER A N 1
ATOM 591 C CA . SER A 1 73 ? 1.446 6.003 17.849 1.00 89.00 73 SER A CA 1
ATOM 592 C C . SER A 1 73 ? 1.180 4.693 18.589 1.00 89.00 73 SER A C 1
ATOM 594 O O . SER A 1 73 ? 2.113 3.932 18.842 1.00 89.00 73 SER A O 1
ATOM 596 N N . SER A 1 74 ? -0.080 4.399 18.915 1.00 91.19 74 SER A N 1
ATOM 597 C CA . SER A 1 74 ? -0.464 3.150 19.572 1.00 91.19 74 SER A CA 1
ATOM 598 C C . SER A 1 74 ? -1.909 2.757 19.283 1.00 91.19 74 SER A C 1
ATOM 600 O O . SER A 1 74 ? -2.751 3.586 18.927 1.00 91.19 74 SER A O 1
ATOM 602 N N . ILE A 1 75 ? -2.181 1.468 19.459 1.00 94.06 75 ILE A N 1
ATOM 603 C CA . ILE A 1 75 ? -3.514 0.881 19.403 1.00 94.06 75 ILE A CA 1
ATOM 604 C C . ILE A 1 75 ? -3.660 -0.106 20.561 1.00 94.06 75 ILE A C 1
ATOM 606 O O . ILE A 1 75 ? -2.773 -0.924 20.803 1.00 94.06 75 ILE A O 1
ATOM 610 N N . THR A 1 76 ? -4.770 -0.018 21.282 1.00 93.44 76 THR A N 1
ATOM 611 C CA . THR A 1 76 ? -5.136 -0.962 22.345 1.00 93.44 76 THR A CA 1
ATOM 612 C C . THR A 1 76 ? -6.575 -1.423 22.155 1.00 93.44 76 THR A C 1
ATOM 614 O O . THR A 1 76 ? -7.348 -0.792 21.428 1.00 93.44 76 THR A O 1
ATOM 617 N N . PHE A 1 77 ? -6.929 -2.548 22.772 1.00 93.50 77 PHE A N 1
ATOM 618 C CA . PHE A 1 77 ? -8.281 -3.090 22.727 1.00 93.50 77 PHE A CA 1
ATOM 619 C C . PHE A 1 77 ? -8.735 -3.512 24.124 1.00 93.50 77 PHE A C 1
ATOM 621 O O . PHE A 1 77 ? -8.058 -4.298 24.785 1.00 93.50 77 PHE A O 1
ATOM 628 N N . GLU A 1 78 ? -9.892 -2.996 24.529 1.00 91.56 78 GLU A N 1
ATOM 629 C CA . GLU A 1 78 ? -10.642 -3.441 25.707 1.00 91.56 78 GLU A CA 1
ATOM 630 C C . GLU A 1 78 ? -12.069 -3.798 25.263 1.00 91.56 78 GLU A C 1
ATOM 632 O O . GLU A 1 78 ? -12.286 -4.872 24.712 1.00 91.56 78 GLU A O 1
ATOM 637 N N . GLU A 1 79 ? -13.036 -2.889 25.416 1.00 95.00 79 GLU A N 1
ATOM 638 C CA . GLU A 1 79 ? -14.376 -3.031 24.818 1.00 95.00 79 GLU A CA 1
ATOM 639 C C . GLU A 1 79 ? -14.427 -2.514 23.372 1.00 95.00 79 GLU A C 1
ATOM 641 O O . GLU A 1 79 ? -15.187 -3.012 22.542 1.00 95.00 79 GLU A O 1
ATOM 646 N N . LYS A 1 80 ? -13.599 -1.506 23.071 1.00 96.88 80 LYS A N 1
ATOM 647 C CA . LYS A 1 80 ? -13.411 -0.898 21.749 1.00 96.88 80 LYS A CA 1
ATOM 648 C C . LYS A 1 80 ? -11.923 -0.733 21.461 1.00 96.88 80 LYS A C 1
ATOM 650 O O . LYS A 1 80 ? -11.100 -0.748 22.379 1.00 96.88 80 LYS A O 1
ATOM 655 N N . TYR A 1 81 ? -11.579 -0.529 20.194 1.00 96.75 81 TYR A N 1
ATOM 656 C CA . TYR A 1 81 ? -10.231 -0.121 19.819 1.00 96.75 81 TYR A CA 1
ATOM 657 C C . TYR A 1 81 ? -10.006 1.340 20.188 1.00 96.75 81 TYR A C 1
ATOM 659 O O . TYR A 1 81 ? -10.781 2.198 19.768 1.00 96.75 81 TYR A O 1
ATOM 667 N N . ALA A 1 82 ? -8.932 1.623 20.918 1.00 95.75 82 ALA A N 1
ATOM 668 C CA . ALA A 1 82 ? -8.469 2.976 21.193 1.00 95.75 82 ALA A CA 1
ATOM 669 C C . ALA A 1 82 ? -7.216 3.257 20.357 1.00 95.75 82 ALA A C 1
ATOM 671 O O . ALA A 1 82 ? -6.198 2.579 20.502 1.00 95.75 82 ALA A O 1
ATOM 672 N N . LEU A 1 83 ? -7.297 4.236 19.457 1.00 95.12 83 LEU A N 1
ATOM 673 C CA . LEU A 1 83 ? -6.186 4.668 18.609 1.00 95.12 83 LEU A CA 1
ATOM 674 C C . LEU A 1 83 ? -5.634 5.977 19.153 1.00 95.12 83 LEU A C 1
ATOM 676 O O . LEU A 1 83 ? -6.353 6.976 19.223 1.00 95.12 83 LEU A O 1
ATOM 680 N N . THR A 1 84 ? -4.350 5.974 19.493 1.00 93.69 84 THR A N 1
ATOM 681 C CA . THR A 1 84 ? -3.639 7.177 19.921 1.00 93.69 84 THR A CA 1
ATOM 682 C C . THR A 1 84 ? -2.848 7.737 18.753 1.00 93.69 84 THR A C 1
ATOM 684 O O . THR A 1 84 ? -2.142 7.004 18.058 1.00 93.69 84 THR A O 1
ATOM 687 N N . PHE A 1 85 ? -2.968 9.043 18.529 1.00 91.81 85 PHE A N 1
ATOM 688 C CA . PHE A 1 85 ? -2.302 9.722 17.426 1.00 91.81 85 PHE A CA 1
ATOM 689 C C . PHE A 1 85 ? -1.316 10.777 17.919 1.00 91.81 85 PHE A C 1
ATOM 691 O O . PHE A 1 85 ? -1.598 11.532 18.851 1.00 91.81 85 PHE A O 1
ATOM 698 N N . ASN A 1 86 ? -0.209 10.885 17.182 1.00 86.62 86 ASN A N 1
ATOM 699 C CA . ASN A 1 86 ? 0.924 11.775 17.390 1.00 86.62 86 ASN A CA 1
ATOM 700 C C . ASN A 1 86 ? 1.681 11.487 18.701 1.00 86.62 86 ASN A C 1
ATOM 702 O O . ASN A 1 86 ? 1.136 10.988 19.681 1.00 86.62 86 ASN A O 1
ATOM 706 N N . GLN A 1 87 ? 2.977 11.803 18.730 1.00 68.12 87 GLN A N 1
ATOM 707 C CA . GLN A 1 87 ? 3.878 11.363 19.808 1.00 68.12 87 GLN A CA 1
ATOM 708 C C . GLN A 1 87 ? 3.553 11.936 21.200 1.00 68.12 87 GLN A C 1
ATOM 710 O O . GLN A 1 87 ? 3.956 11.356 22.201 1.00 68.12 87 GLN A O 1
ATOM 715 N N . ASN A 1 88 ? 2.785 13.026 21.282 1.00 69.12 88 ASN A N 1
ATOM 716 C CA . ASN A 1 88 ? 2.402 13.638 22.560 1.00 69.12 88 ASN A CA 1
ATOM 717 C C . ASN A 1 88 ? 1.113 13.049 23.162 1.00 69.12 88 ASN A C 1
ATOM 719 O O . ASN A 1 88 ? 0.593 13.619 24.118 1.00 69.12 88 ASN A O 1
ATOM 723 N N . ASN A 1 89 ? 0.563 11.966 22.592 1.00 64.50 89 ASN A N 1
ATOM 724 C CA . ASN A 1 89 ? -0.684 11.325 23.032 1.00 64.50 89 ASN A CA 1
ATOM 725 C C . ASN A 1 89 ? -1.853 12.307 23.225 1.00 64.50 89 ASN A C 1
ATOM 727 O O . ASN A 1 89 ? -2.738 12.093 24.050 1.00 64.50 89 ASN A O 1
ATOM 731 N N . SER A 1 90 ? -1.871 13.407 22.469 1.00 73.81 90 SER A N 1
ATOM 732 C CA . SER A 1 90 ? -2.847 14.480 22.671 1.00 73.81 90 SER A CA 1
ATOM 733 C C . SER A 1 90 ? -4.240 14.125 22.158 1.00 73.81 90 SER A C 1
ATOM 735 O O . SER A 1 90 ? -5.189 14.874 22.389 1.00 73.81 90 SER A O 1
ATOM 737 N N . ARG A 1 91 ? -4.374 13.001 21.444 1.00 86.75 91 ARG A N 1
ATOM 738 C CA . ARG A 1 91 ? -5.617 12.591 20.803 1.00 86.75 91 ARG A CA 1
ATOM 739 C C . ARG A 1 91 ? -5.791 11.081 20.832 1.00 86.75 91 ARG A C 1
ATOM 741 O O . ARG A 1 91 ? -4.984 10.356 20.254 1.00 86.75 91 ARG A O 1
ATOM 748 N N . VAL A 1 92 ? -6.896 10.656 21.436 1.00 93.44 92 VAL A N 1
ATOM 749 C CA . VAL A 1 92 ? -7.370 9.271 21.437 1.00 93.44 92 VAL A CA 1
ATOM 750 C C . VAL A 1 92 ? -8.740 9.231 20.770 1.00 93.44 92 VAL A C 1
ATOM 752 O O . VAL A 1 92 ? -9.606 10.048 21.083 1.00 93.44 92 VAL A O 1
ATOM 755 N N . GLU A 1 93 ? -8.930 8.301 19.839 1.00 95.12 93 GLU A N 1
ATOM 756 C CA . GLU A 1 93 ? -10.220 8.033 19.197 1.00 95.12 93 GLU A CA 1
ATOM 757 C C . GLU A 1 93 ? -10.616 6.567 19.371 1.00 95.12 93 GLU A C 1
ATOM 759 O O . GLU A 1 93 ? -9.753 5.690 19.389 1.00 95.12 93 GLU A O 1
ATOM 764 N N . TYR A 1 94 ? -11.922 6.311 19.482 1.00 96.94 94 TYR A N 1
ATOM 765 C CA . TYR A 1 94 ? -12.470 4.985 19.766 1.00 96.94 94 TYR A CA 1
ATOM 766 C C . TYR A 1 94 ? -13.268 4.438 18.584 1.00 96.94 94 TYR A C 1
ATOM 768 O O . TYR A 1 94 ? -14.080 5.157 18.001 1.00 96.94 94 TYR A O 1
ATOM 776 N N . PHE A 1 95 ? -13.078 3.154 18.273 1.00 97.25 95 PHE A N 1
ATOM 777 C CA . PHE A 1 95 ? -13.715 2.480 17.140 1.00 97.25 95 PHE A CA 1
ATOM 778 C C . PHE A 1 95 ? -14.158 1.058 17.495 1.00 97.25 95 PHE A C 1
ATOM 780 O O . PHE A 1 95 ? -13.462 0.340 18.210 1.00 97.25 95 PHE A O 1
ATOM 787 N N . ASP A 1 96 ? -15.292 0.627 16.943 1.00 97.88 96 ASP A N 1
ATOM 788 C CA . ASP A 1 96 ? -15.783 -0.751 17.091 1.00 97.88 96 ASP A CA 1
ATOM 789 C C . ASP A 1 96 ? -14.999 -1.746 16.216 1.00 97.88 96 ASP A C 1
ATOM 791 O O . ASP A 1 96 ? -14.870 -2.919 16.554 1.00 97.88 96 ASP A O 1
ATOM 795 N N . ALA A 1 97 ? -14.436 -1.275 15.099 1.00 97.06 97 ALA A N 1
ATOM 796 C CA . ALA A 1 97 ? -13.630 -2.076 14.185 1.00 97.06 97 ALA A CA 1
ATOM 797 C C . ALA A 1 97 ? -12.500 -1.244 13.572 1.00 97.06 97 ALA A C 1
ATOM 799 O O . ALA A 1 97 ? -12.670 -0.054 13.299 1.00 97.06 97 ALA A O 1
ATOM 800 N N . VAL A 1 98 ? -11.354 -1.885 13.327 1.00 96.44 98 VAL A N 1
ATOM 801 C CA . VAL A 1 98 ? -10.163 -1.250 12.749 1.00 96.44 98 VAL A CA 1
ATOM 802 C C . VAL A 1 98 ? -9.569 -2.148 11.668 1.00 96.44 98 VAL A C 1
ATOM 804 O O . VAL A 1 98 ? -9.293 -3.322 11.907 1.00 96.44 98 VAL A O 1
ATOM 807 N N . ALA A 1 99 ? -9.335 -1.579 10.485 1.00 96.19 99 ALA A N 1
ATOM 808 C CA . ALA A 1 99 ? -8.559 -2.201 9.416 1.00 96.19 99 ALA A CA 1
ATOM 809 C C . ALA A 1 99 ? -7.197 -1.501 9.302 1.00 96.19 99 ALA A C 1
ATOM 811 O O . ALA A 1 99 ? -7.134 -0.281 9.164 1.00 96.19 99 ALA A O 1
ATOM 812 N N . ILE A 1 100 ? -6.105 -2.267 9.366 1.00 93.75 100 ILE A N 1
ATOM 813 C CA . ILE A 1 100 ? -4.736 -1.733 9.345 1.00 93.75 100 ILE A CA 1
ATOM 814 C C . ILE A 1 100 ? -4.147 -1.912 7.944 1.00 93.75 100 ILE A C 1
ATOM 816 O O . ILE A 1 100 ? -3.853 -3.028 7.520 1.00 93.75 100 ILE A O 1
ATOM 820 N N . THR A 1 101 ? -3.961 -0.801 7.229 1.00 95.00 101 THR A N 1
ATOM 821 C CA . THR A 1 101 ? -3.440 -0.758 5.849 1.00 95.00 101 THR A CA 1
ATOM 822 C C . THR A 1 101 ? -2.252 0.203 5.723 1.00 95.00 101 THR A C 1
ATOM 824 O O . THR A 1 101 ? -2.156 0.973 4.772 1.00 95.00 101 THR A O 1
ATOM 827 N N . THR A 1 102 ? -1.344 0.197 6.705 1.00 92.12 102 THR A N 1
ATOM 828 C CA . THR A 1 102 ? -0.239 1.173 6.837 1.00 92.12 102 THR A CA 1
ATOM 829 C C . THR A 1 102 ? 0.990 0.872 5.972 1.00 92.12 102 THR A C 1
ATOM 831 O O . THR A 1 102 ? 2.008 1.545 6.106 1.00 92.12 102 THR A O 1
ATOM 834 N N . GLY A 1 103 ? 0.933 -0.153 5.118 1.00 90.19 103 GLY A N 1
ATOM 835 C CA . GLY A 1 103 ? 2.088 -0.627 4.354 1.00 90.19 103 GLY A CA 1
ATOM 836 C C . GLY A 1 103 ? 3.133 -1.353 5.212 1.00 90.19 103 GLY A C 1
ATOM 837 O O . GLY A 1 103 ? 2.873 -1.738 6.353 1.00 90.19 103 GLY A O 1
ATOM 838 N N . GLY A 1 104 ? 4.313 -1.583 4.632 1.00 87.06 104 GLY A N 1
ATOM 839 C CA . GLY A 1 104 ? 5.456 -2.180 5.327 1.00 87.06 104 GLY A CA 1
ATOM 840 C C . GLY A 1 104 ? 6.313 -1.141 6.055 1.00 87.06 104 GLY A C 1
ATOM 841 O O . GLY A 1 104 ? 6.264 0.045 5.744 1.00 87.06 104 GLY A O 1
ATOM 842 N N . SER A 1 105 ? 7.148 -1.601 6.989 1.00 87.69 105 SER A N 1
ATOM 843 C CA . SER A 1 105 ? 8.172 -0.775 7.636 1.00 87.69 105 SER A CA 1
ATOM 844 C C . SER A 1 105 ? 9.550 -1.423 7.463 1.00 87.69 105 SER A C 1
ATOM 846 O O . SER A 1 105 ? 9.683 -2.617 7.740 1.00 87.69 105 SER A O 1
ATOM 848 N N . PRO A 1 106 ? 10.589 -0.673 7.043 1.00 83.44 106 PRO A N 1
ATOM 849 C CA . PRO A 1 106 ? 11.955 -1.197 6.959 1.00 83.44 106 PRO A CA 1
ATOM 850 C C . PRO A 1 106 ? 12.568 -1.451 8.344 1.00 83.44 106 PRO A C 1
ATOM 852 O O . PRO A 1 106 ? 13.517 -2.219 8.470 1.00 83.44 106 PRO A O 1
ATOM 855 N N . LYS A 1 107 ? 12.033 -0.791 9.377 1.00 85.88 107 LYS A N 1
ATOM 856 C CA . LYS A 1 107 ? 12.459 -0.892 10.773 1.00 85.88 107 LYS A CA 1
ATOM 857 C C . LYS A 1 107 ? 11.390 -1.601 11.596 1.00 85.88 107 LYS A C 1
ATOM 859 O O . LYS A 1 107 ? 10.205 -1.295 11.448 1.00 85.88 107 LYS A O 1
ATOM 864 N N . MET A 1 108 ? 11.800 -2.515 12.469 1.00 86.12 108 MET A N 1
ATOM 865 C CA . MET A 1 108 ? 10.872 -3.301 13.289 1.00 86.12 108 MET A CA 1
ATOM 866 C C . MET A 1 108 ? 10.045 -2.407 14.217 1.00 86.12 108 MET A C 1
ATOM 868 O O . MET A 1 108 ? 8.850 -2.630 14.369 1.00 86.12 108 MET A O 1
ATOM 872 N N . GLU A 1 109 ? 10.643 -1.322 14.713 1.00 87.12 109 GLU A N 1
ATOM 873 C CA . G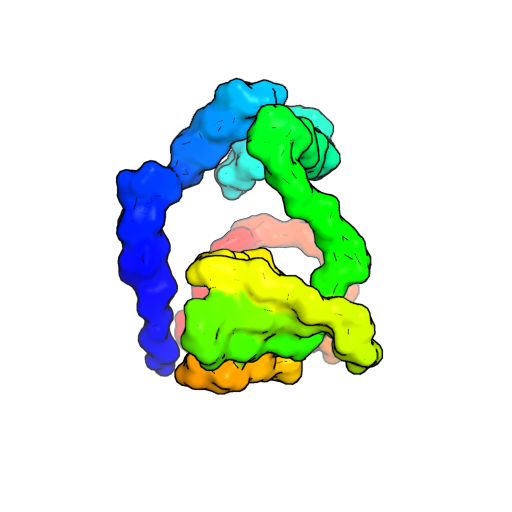LU A 1 109 ? 10.016 -0.365 15.626 1.00 87.12 109 GLU A CA 1
ATOM 874 C C . GLU A 1 109 ? 8.745 0.262 15.040 1.00 87.12 109 GLU A C 1
ATOM 876 O O . GLU A 1 109 ? 7.799 0.553 15.770 1.00 87.12 109 GLU A O 1
ATOM 881 N N . GLY A 1 110 ? 8.689 0.414 13.712 1.00 87.12 110 GLY A N 1
ATOM 882 C CA . GLY A 1 110 ? 7.508 0.913 13.004 1.00 87.12 110 GLY A CA 1
ATOM 883 C C . GLY A 1 110 ? 6.314 -0.048 13.016 1.00 87.12 110 GLY A C 1
ATOM 884 O O . GLY A 1 110 ? 5.240 0.334 12.566 1.00 87.12 110 GLY A O 1
ATOM 885 N N . LEU A 1 111 ? 6.483 -1.277 13.516 1.00 90.31 111 LEU A N 1
ATOM 886 C CA . LEU A 1 111 ? 5.447 -2.309 13.627 1.00 90.31 111 LEU A CA 1
ATOM 887 C C . LEU A 1 111 ? 5.138 -2.692 15.083 1.00 90.31 111 LEU A C 1
ATOM 889 O O . LEU A 1 111 ? 4.241 -3.500 15.308 1.00 90.31 111 LEU A O 1
ATOM 893 N N . ASN A 1 112 ? 5.819 -2.106 16.075 1.00 88.44 112 ASN A N 1
ATOM 894 C CA . ASN A 1 112 ? 5.665 -2.472 17.492 1.00 88.44 112 ASN A CA 1
ATOM 895 C C . ASN A 1 112 ? 4.223 -2.321 18.006 1.00 88.44 112 ASN A C 1
ATOM 897 O O . ASN A 1 112 ? 3.792 -3.059 18.888 1.00 88.44 112 ASN A O 1
ATOM 901 N N . TYR A 1 113 ? 3.448 -1.396 17.435 1.00 89.06 113 TYR A N 1
ATOM 902 C CA . TYR A 1 113 ? 2.039 -1.215 17.793 1.00 89.06 113 TYR A CA 1
ATOM 903 C C . TYR A 1 113 ? 1.181 -2.459 17.486 1.00 89.06 113 TYR A C 1
ATOM 905 O O . TYR A 1 113 ? 0.150 -2.663 18.118 1.00 89.06 113 TYR A O 1
ATOM 913 N N . LEU A 1 114 ? 1.611 -3.316 16.552 1.00 91.81 114 LEU A N 1
ATOM 914 C CA . LEU A 1 114 ? 0.971 -4.602 16.265 1.00 91.81 114 LEU A CA 1
ATOM 915 C C . LEU A 1 114 ? 1.373 -5.680 17.279 1.00 91.81 114 LEU A C 1
ATOM 917 O O . LEU A 1 114 ? 0.544 -6.515 17.635 1.00 91.81 114 LEU A O 1
ATOM 921 N N . GLU A 1 115 ? 2.614 -5.659 17.774 1.00 88.88 115 GLU A N 1
ATOM 922 C CA . GLU A 1 115 ? 3.045 -6.552 18.862 1.00 88.88 115 GLU A CA 1
ATOM 923 C C . GLU A 1 115 ? 2.268 -6.276 20.148 1.00 88.88 115 GLU A C 1
ATOM 925 O O . GLU A 1 115 ? 1.883 -7.213 20.844 1.00 88.88 115 GLU A O 1
ATOM 930 N N . ALA A 1 116 ? 1.950 -5.005 20.420 1.00 85.81 116 ALA A N 1
ATOM 931 C CA . ALA A 1 116 ? 1.105 -4.605 21.545 1.00 85.81 116 ALA A CA 1
ATOM 932 C C . ALA A 1 116 ? -0.323 -5.189 21.474 1.00 85.81 116 ALA A C 1
ATOM 934 O O . ALA A 1 116 ? -0.950 -5.390 22.510 1.00 85.81 116 ALA A O 1
ATOM 935 N N . LEU A 1 117 ? -0.814 -5.524 20.275 1.00 90.69 117 LEU A N 1
ATOM 936 C CA . LEU A 1 117 ? -2.076 -6.252 20.068 1.00 90.69 117 LEU A CA 1
ATOM 937 C C . LEU A 1 117 ? -1.925 -7.779 20.168 1.00 90.69 117 LEU A C 1
ATOM 939 O O . LEU A 1 117 ? -2.881 -8.516 19.930 1.00 90.69 117 LEU A O 1
ATOM 943 N N . GLY A 1 118 ? -0.729 -8.276 20.488 1.00 90.88 118 GLY A N 1
ATOM 944 C CA . GLY A 1 118 ? -0.426 -9.701 20.593 1.00 90.88 118 GLY A CA 1
ATOM 945 C C . GLY A 1 118 ? -0.048 -10.369 19.268 1.00 90.88 118 GLY A C 1
ATOM 946 O O . GLY A 1 118 ? 0.048 -11.597 19.212 1.00 90.88 118 GLY A O 1
ATOM 947 N N . HIS A 1 119 ? 0.181 -9.610 18.190 1.00 91.62 119 HIS A N 1
ATOM 948 C CA . HIS A 1 119 ? 0.661 -10.188 16.935 1.00 91.62 119 HIS A CA 1
ATOM 949 C C . HIS A 1 119 ? 2.155 -10.508 16.998 1.00 91.62 119 HIS A C 1
ATOM 951 O O . HIS A 1 119 ? 2.959 -9.755 17.536 1.00 91.62 119 HIS A O 1
ATOM 957 N N . LYS A 1 120 ? 2.550 -11.616 16.366 1.00 91.12 120 LYS A N 1
ATOM 958 C CA . LYS A 1 120 ? 3.961 -11.937 16.149 1.00 91.12 120 LYS A CA 1
ATOM 959 C C . LYS A 1 120 ? 4.457 -11.266 14.873 1.00 91.12 120 LYS A C 1
ATOM 961 O O . LYS A 1 120 ? 3.968 -11.591 13.789 1.00 91.12 120 LYS A O 1
ATOM 966 N N . ILE A 1 121 ? 5.474 -10.418 14.987 1.00 89.81 121 ILE A N 1
ATOM 967 C CA . ILE A 1 121 ? 6.110 -9.778 13.835 1.00 89.81 121 ILE A CA 1
ATOM 968 C C . ILE A 1 121 ? 7.299 -10.611 13.360 1.00 89.81 121 ILE A C 1
ATOM 970 O O . ILE A 1 121 ? 8.168 -11.020 14.129 1.00 89.81 121 ILE A O 1
ATOM 974 N N . VAL A 1 122 ? 7.319 -10.908 12.061 1.00 88.38 122 VAL A N 1
ATOM 975 C CA . VAL A 1 122 ? 8.494 -11.481 11.399 1.00 88.38 122 VAL A CA 1
ATOM 976 C C . VAL A 1 122 ? 9.411 -10.325 11.030 1.00 88.38 122 VAL A C 1
ATOM 978 O O . VAL A 1 122 ? 8.951 -9.359 10.425 1.00 88.38 122 VAL A O 1
ATOM 981 N N . VAL A 1 123 ? 10.692 -10.433 11.390 1.00 87.88 123 VAL A N 1
ATOM 982 C CA .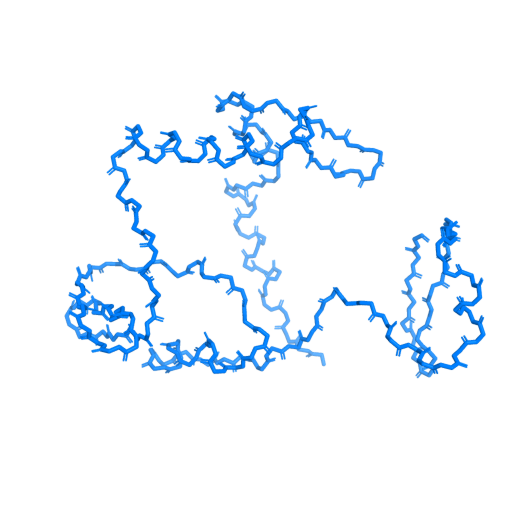 VAL A 1 123 ? 11.688 -9.385 11.134 1.00 87.88 123 VAL A CA 1
ATOM 983 C C . VAL A 1 123 ? 11.690 -9.029 9.640 1.00 87.88 123 VAL A C 1
ATOM 985 O O . VAL A 1 123 ? 11.918 -9.924 8.816 1.00 87.88 123 VAL A O 1
ATOM 988 N N . PRO A 1 124 ? 11.420 -7.759 9.276 1.00 87.62 124 PRO A N 1
ATOM 989 C CA . PRO A 1 124 ? 11.441 -7.329 7.887 1.00 87.62 124 PRO A CA 1
ATOM 990 C C . PRO A 1 124 ? 12.825 -7.534 7.273 1.00 87.62 124 PRO A C 1
ATOM 992 O O . PRO A 1 124 ? 13.844 -7.218 7.884 1.00 87.62 124 PRO A O 1
ATOM 995 N N . VAL A 1 125 ? 12.854 -8.035 6.041 1.00 86.38 125 VAL A N 1
ATOM 996 C CA . VAL A 1 125 ? 14.069 -8.115 5.225 1.00 86.38 125 VAL A CA 1
ATOM 997 C C . VAL A 1 125 ? 13.896 -7.227 3.993 1.00 86.38 125 VAL A C 1
ATOM 999 O O . VAL A 1 125 ? 12.799 -7.202 3.427 1.00 86.38 125 VAL A O 1
ATOM 1002 N N . PRO A 1 126 ? 14.936 -6.490 3.561 1.00 83.94 126 PRO A N 1
ATOM 1003 C CA . PRO A 1 126 ? 14.867 -5.706 2.335 1.00 83.94 126 PRO A CA 1
ATOM 1004 C C . PRO A 1 126 ? 14.496 -6.577 1.130 1.00 83.94 126 PRO A C 1
ATOM 1006 O O . PRO A 1 126 ? 14.986 -7.696 0.976 1.00 83.94 126 PRO A O 1
ATOM 1009 N N . SER A 1 127 ? 13.648 -6.042 0.257 1.00 82.94 127 SER A N 1
ATOM 1010 C CA . SER A 1 127 ? 13.282 -6.650 -1.024 1.00 82.94 127 SER A CA 1
ATOM 1011 C C . SER A 1 127 ? 13.197 -5.553 -2.083 1.00 82.94 127 SER A C 1
ATOM 1013 O O . SER A 1 127 ? 12.941 -4.405 -1.725 1.00 82.94 127 SER A O 1
ATOM 1015 N N . LEU A 1 128 ? 13.458 -5.895 -3.352 1.00 83.31 128 LEU A N 1
ATOM 1016 C CA . LEU A 1 128 ? 13.509 -4.943 -4.475 1.00 83.31 128 LEU A CA 1
ATOM 1017 C C . LEU A 1 128 ? 14.490 -3.777 -4.239 1.00 83.31 128 LEU A C 1
ATOM 1019 O O . LEU A 1 128 ? 14.110 -2.611 -4.242 1.00 83.31 128 LEU A O 1
ATOM 1023 N N . PHE A 1 129 ? 15.765 -4.099 -4.015 1.00 85.12 129 PHE A N 1
ATOM 1024 C CA . PHE A 1 129 ? 16.830 -3.112 -3.835 1.00 85.12 129 PHE A CA 1
ATOM 1025 C C . PHE A 1 129 ? 17.905 -3.244 -4.915 1.00 85.12 129 PHE A C 1
ATOM 1027 O O . PHE A 1 129 ? 18.131 -4.322 -5.465 1.00 85.12 129 PHE A O 1
ATOM 1034 N N . THR A 1 130 ? 18.609 -2.145 -5.170 1.00 84.94 130 THR A N 1
ATOM 1035 C CA . THR A 1 130 ? 19.788 -2.119 -6.039 1.00 84.94 130 THR A CA 1
ATOM 1036 C C . THR A 1 130 ? 21.017 -2.602 -5.272 1.00 84.94 130 THR A C 1
ATOM 1038 O O . THR A 1 130 ? 21.242 -2.193 -4.130 1.00 84.94 130 THR A O 1
ATOM 1041 N N . PHE A 1 131 ? 21.841 -3.450 -5.890 1.00 85.88 131 PHE A N 1
ATOM 1042 C CA . PHE A 1 131 ? 23.122 -3.843 -5.306 1.00 85.88 131 PHE A CA 1
ATOM 1043 C C . PHE A 1 131 ? 24.080 -2.652 -5.259 1.00 85.88 131 PHE A C 1
ATOM 1045 O O . PHE A 1 131 ? 24.338 -2.002 -6.269 1.00 85.88 131 PHE A O 1
ATOM 1052 N N . ASN A 1 132 ? 24.634 -2.389 -4.077 1.00 86.81 132 ASN A N 1
ATOM 1053 C CA . ASN A 1 132 ? 25.701 -1.415 -3.912 1.00 86.81 132 ASN A CA 1
ATOM 1054 C C . ASN A 1 132 ? 27.055 -2.132 -3.986 1.00 86.81 132 ASN A C 1
ATOM 1056 O O . ASN A 1 132 ? 27.397 -2.897 -3.084 1.00 86.81 132 ASN A O 1
ATOM 1060 N N . ILE A 1 133 ? 27.805 -1.881 -5.057 1.00 88.75 133 ILE A N 1
ATOM 1061 C CA . ILE A 1 133 ? 29.098 -2.513 -5.360 1.00 88.75 133 ILE A CA 1
ATOM 1062 C C . ILE A 1 133 ? 30.198 -1.444 -5.450 1.00 88.75 133 ILE A C 1
ATOM 1064 O O . ILE A 1 133 ? 30.610 -1.032 -6.539 1.00 88.75 133 ILE A O 1
ATOM 1068 N N . PRO A 1 134 ? 30.646 -0.907 -4.300 1.00 86.25 134 PRO A N 1
ATOM 1069 C CA . PRO A 1 134 ? 31.691 0.104 -4.294 1.00 86.25 134 PRO A CA 1
ATOM 1070 C C . PRO A 1 134 ? 32.974 -0.469 -4.907 1.00 86.25 134 PRO A C 1
ATOM 1072 O O . PRO A 1 134 ? 33.366 -1.594 -4.612 1.00 86.25 134 PRO A O 1
ATOM 1075 N N . SER A 1 135 ? 33.626 0.339 -5.745 1.00 90.12 135 SER A N 1
ATOM 1076 C CA . SER A 1 135 ? 34.892 0.013 -6.423 1.00 90.12 135 SER A CA 1
ATOM 1077 C C . SER A 1 135 ? 34.836 -1.070 -7.513 1.00 90.12 135 SER A C 1
ATOM 1079 O O . SER A 1 135 ? 35.891 -1.482 -7.988 1.00 90.12 135 SER A O 1
ATOM 1081 N N . ASP A 1 136 ? 33.648 -1.501 -7.947 1.00 92.12 136 ASP A N 1
ATOM 1082 C CA . ASP A 1 136 ? 33.520 -2.432 -9.074 1.00 92.12 136 ASP A CA 1
ATOM 1083 C C . ASP A 1 136 ? 33.672 -1.708 -10.435 1.00 92.12 136 ASP A C 1
ATOM 1085 O O . ASP A 1 136 ? 33.050 -0.653 -10.624 1.00 92.12 136 ASP A O 1
ATOM 1089 N N . PRO A 1 137 ? 34.458 -2.245 -11.393 1.00 93.19 137 PRO A N 1
ATOM 1090 C CA . PRO A 1 137 ? 34.616 -1.665 -12.731 1.00 93.19 137 PRO A CA 1
ATOM 1091 C C . PRO A 1 137 ? 33.308 -1.486 -13.510 1.00 93.19 137 PRO A C 1
ATOM 1093 O O . PRO A 1 137 ? 33.219 -0.591 -14.346 1.00 93.19 137 PRO A O 1
ATOM 1096 N N . ILE A 1 138 ? 32.256 -2.262 -13.219 1.00 89.38 138 ILE A N 1
ATOM 1097 C CA . ILE A 1 138 ? 30.953 -2.133 -13.894 1.00 89.38 138 ILE A CA 1
ATOM 1098 C C . ILE A 1 138 ? 30.325 -0.742 -13.713 1.00 89.38 138 ILE A C 1
ATOM 1100 O O . ILE A 1 138 ? 29.449 -0.347 -14.478 1.00 89.38 138 ILE A O 1
ATOM 1104 N N . ARG A 1 139 ? 30.790 0.043 -12.732 1.00 89.00 139 ARG A N 1
ATOM 1105 C CA . ARG A 1 139 ? 30.372 1.439 -12.543 1.00 89.00 139 ARG A CA 1
ATOM 1106 C C . ARG A 1 139 ? 30.739 2.339 -13.723 1.00 89.00 139 ARG A C 1
ATOM 1108 O O . ARG A 1 139 ? 30.082 3.357 -13.916 1.00 89.00 139 ARG A O 1
ATOM 1115 N N . GLU A 1 140 ? 31.734 1.974 -14.528 1.00 93.31 140 GLU A N 1
ATOM 1116 C CA . GLU A 1 140 ? 32.048 2.678 -15.780 1.00 93.31 140 GLU A CA 1
ATOM 1117 C C . GLU A 1 140 ? 30.909 2.567 -16.810 1.00 93.31 140 GLU A C 1
ATOM 1119 O O . GLU A 1 140 ? 30.827 3.379 -17.727 1.00 93.31 140 GLU A O 1
ATOM 1124 N N . LEU A 1 141 ? 29.988 1.612 -16.624 1.00 91.19 141 LEU A N 1
ATOM 1125 C CA . LEU A 1 141 ? 28.824 1.362 -17.477 1.00 91.19 141 LEU A CA 1
ATOM 1126 C C . LEU A 1 141 ? 27.513 1.928 -16.896 1.00 91.19 141 LEU A C 1
ATOM 1128 O O . LEU A 1 141 ? 26.429 1.570 -17.359 1.00 91.19 141 LEU A O 1
ATOM 1132 N N . MET A 1 142 ? 27.567 2.791 -15.872 1.00 88.62 142 MET A N 1
ATOM 1133 C CA . MET A 1 142 ? 26.359 3.405 -15.302 1.00 88.62 142 MET A CA 1
ATOM 1134 C C . MET A 1 142 ? 25.546 4.138 -16.380 1.00 88.62 142 MET A C 1
ATOM 1136 O O . MET A 1 142 ? 26.063 5.000 -17.085 1.00 88.62 142 MET A O 1
ATOM 1140 N N . GLY A 1 143 ? 24.254 3.817 -16.465 1.00 90.31 143 GLY A N 1
ATOM 1141 C CA . GLY A 1 143 ? 23.329 4.379 -17.455 1.00 90.31 143 GLY A CA 1
ATOM 1142 C C . GLY A 1 143 ? 23.126 3.506 -18.696 1.00 90.31 143 GLY A C 1
ATOM 1143 O O . GLY A 1 143 ? 22.206 3.774 -19.463 1.00 90.31 143 GLY A O 1
ATOM 1144 N N . ILE A 1 144 ? 23.923 2.448 -18.878 1.00 92.38 144 ILE A N 1
ATOM 1145 C CA . ILE A 1 144 ? 23.685 1.453 -19.927 1.00 92.38 144 ILE A CA 1
ATOM 1146 C C . ILE A 1 144 ? 22.591 0.485 -19.472 1.00 92.38 144 ILE A C 1
ATOM 1148 O O . ILE A 1 144 ? 22.650 -0.065 -18.371 1.00 92.38 144 ILE A O 1
ATOM 1152 N N . VAL A 1 145 ? 21.614 0.255 -20.349 1.00 89.94 145 VAL A N 1
ATOM 1153 C CA . VAL A 1 145 ? 20.599 -0.791 -20.199 1.00 89.94 145 VAL A CA 1
ATOM 1154 C C . VAL A 1 145 ? 20.990 -1.954 -21.103 1.00 89.94 145 VAL A C 1
ATOM 1156 O O . VAL A 1 145 ? 21.174 -1.773 -22.305 1.00 89.94 145 VAL A O 1
ATOM 1159 N N . ALA A 1 146 ? 21.150 -3.136 -20.514 1.00 89.00 146 ALA A N 1
ATOM 1160 C CA . ALA A 1 146 ? 21.352 -4.378 -21.244 1.00 89.00 146 ALA A CA 1
ATOM 1161 C C . ALA A 1 146 ? 20.081 -5.221 -21.118 1.00 89.00 146 ALA A C 1
ATOM 1163 O O . ALA A 1 146 ? 19.690 -5.575 -20.008 1.00 89.00 146 ALA A O 1
ATOM 1164 N N . GLU A 1 147 ? 19.445 -5.514 -22.247 1.00 88.75 147 GLU A N 1
ATOM 1165 C CA . GLU A 1 147 ? 18.271 -6.388 -22.324 1.00 88.75 147 GLU A CA 1
ATOM 1166 C C . GLU A 1 147 ? 18.697 -7.860 -22.441 1.00 88.75 147 GLU A C 1
ATOM 1168 O O . GLU A 1 147 ? 19.791 -8.155 -22.934 1.00 88.75 147 GLU A O 1
ATOM 1173 N N . ASN A 1 148 ? 17.820 -8.796 -22.059 1.00 89.94 148 ASN A N 1
ATOM 1174 C CA . ASN A 1 148 ? 18.030 -10.245 -22.210 1.00 89.94 148 ASN A CA 1
ATOM 1175 C C . ASN A 1 148 ? 19.279 -10.765 -21.477 1.00 89.94 148 ASN A C 1
ATOM 1177 O O . ASN A 1 148 ? 20.105 -11.510 -22.013 1.00 89.94 148 ASN A O 1
ATOM 1181 N N . THR A 1 149 ? 19.418 -10.366 -20.223 1.00 91.44 149 THR A N 1
ATOM 1182 C CA . THR A 1 149 ? 20.523 -10.719 -19.341 1.00 91.44 149 THR A CA 1
ATOM 1183 C C . THR A 1 149 ? 20.180 -11.890 -18.428 1.00 91.44 149 THR A C 1
ATOM 1185 O O . THR A 1 149 ? 19.022 -12.212 -18.154 1.00 91.44 149 THR A O 1
ATOM 1188 N N . ILE A 1 150 ? 21.224 -12.554 -17.931 1.00 92.81 150 ILE A N 1
ATOM 1189 C CA . ILE A 1 150 ? 21.110 -13.553 -16.870 1.00 92.81 150 ILE A CA 1
ATOM 1190 C C . ILE A 1 150 ? 21.954 -13.075 -15.698 1.00 92.81 150 ILE A C 1
ATOM 1192 O O . ILE A 1 150 ? 23.162 -12.882 -15.828 1.00 92.81 150 ILE A O 1
ATOM 1196 N N . VAL A 1 151 ? 21.326 -12.948 -14.535 1.00 89.75 151 VAL A N 1
ATOM 1197 C CA . VAL A 1 151 ? 21.998 -12.642 -13.274 1.00 89.75 151 VAL A CA 1
ATOM 1198 C C . VAL A 1 151 ? 22.024 -13.901 -12.420 1.00 89.75 151 VAL A C 1
ATOM 1200 O O . VAL A 1 151 ? 21.013 -14.585 -12.255 1.00 89.75 151 VAL A O 1
ATOM 1203 N N . SER A 1 152 ? 23.185 -14.221 -11.854 1.00 92.75 152 SER A N 1
ATOM 1204 C CA . SER A 1 152 ? 23.351 -15.356 -10.944 1.00 92.75 152 SER A CA 1
ATOM 1205 C C . SER A 1 152 ? 24.042 -14.934 -9.660 1.00 92.75 152 SER A C 1
ATOM 1207 O O . SER A 1 152 ? 25.008 -14.175 -9.697 1.00 92.75 152 SER A O 1
ATOM 1209 N N . LEU A 1 153 ? 23.597 -15.484 -8.533 1.00 89.44 153 LEU A N 1
ATOM 1210 C CA . LEU A 1 153 ? 24.260 -15.303 -7.244 1.00 89.44 153 LEU A CA 1
ATOM 1211 C C . LEU A 1 153 ? 25.362 -16.351 -7.085 1.00 89.44 153 LEU A C 1
ATOM 1213 O O . LEU A 1 153 ? 25.076 -17.544 -6.936 1.00 89.44 153 LEU A O 1
ATOM 1217 N N . GLN A 1 154 ? 26.618 -15.902 -7.113 1.00 89.12 154 GLN A N 1
ATOM 1218 C CA . GLN A 1 154 ? 27.785 -16.773 -6.987 1.00 89.12 154 GLN A CA 1
ATOM 1219 C C . GLN A 1 154 ? 27.717 -17.612 -5.701 1.00 89.12 154 GLN A C 1
ATOM 1221 O O . GLN A 1 154 ? 27.363 -17.116 -4.634 1.00 89.12 154 GLN A O 1
ATOM 1226 N N . GLY A 1 155 ? 28.040 -18.905 -5.809 1.00 92.38 155 GLY A N 1
ATOM 1227 C CA . GLY A 1 155 ? 27.954 -19.847 -4.687 1.00 92.38 155 GLY A CA 1
ATOM 1228 C C . GLY A 1 155 ? 26.540 -20.366 -4.398 1.00 92.38 155 GLY A C 1
ATOM 1229 O O . GLY A 1 155 ? 26.350 -21.112 -3.441 1.00 92.38 155 GLY A O 1
ATOM 1230 N N . THR A 1 156 ? 25.550 -20.016 -5.225 1.00 93.69 156 THR A N 1
ATOM 1231 C CA . THR A 1 156 ? 24.177 -20.524 -5.123 1.00 93.69 156 THR A CA 1
ATOM 1232 C C . THR A 1 156 ? 23.676 -21.037 -6.473 1.00 93.69 156 THR A C 1
ATOM 1234 O O . THR A 1 156 ? 24.247 -20.744 -7.521 1.00 93.69 156 THR A O 1
ATOM 1237 N N . ASN A 1 157 ? 22.557 -21.763 -6.456 1.00 92.00 157 ASN A N 1
ATOM 1238 C CA . ASN A 1 157 ? 21.845 -22.153 -7.676 1.00 92.00 157 ASN A CA 1
ATOM 1239 C C . ASN A 1 157 ? 20.813 -21.099 -8.125 1.00 92.00 157 ASN A C 1
ATOM 1241 O O . ASN A 1 157 ? 19.994 -21.384 -8.997 1.00 92.00 157 ASN A O 1
ATOM 1245 N N . ILE A 1 158 ? 20.807 -19.904 -7.520 1.00 91.06 158 ILE A N 1
ATOM 1246 C CA . ILE A 1 158 ? 19.834 -18.853 -7.828 1.00 91.06 158 ILE A CA 1
ATOM 1247 C C . ILE A 1 158 ? 20.264 -18.129 -9.103 1.00 91.06 158 ILE A C 1
ATOM 1249 O O . ILE A 1 158 ? 21.370 -17.588 -9.188 1.00 91.06 158 ILE A O 1
ATOM 1253 N N . LYS A 1 159 ? 19.355 -18.104 -10.077 1.00 91.44 159 LYS A N 1
ATOM 1254 C CA . LYS A 1 159 ? 19.486 -17.379 -11.339 1.00 91.44 159 LYS A CA 1
ATOM 1255 C C . LYS A 1 159 ? 18.184 -16.644 -11.636 1.00 91.44 159 LYS A C 1
ATOM 1257 O O . LYS A 1 159 ? 17.112 -17.151 -11.311 1.00 91.44 159 LYS A O 1
ATOM 1262 N N . ALA A 1 160 ? 18.293 -15.484 -12.261 1.00 88.06 160 ALA A N 1
ATOM 1263 C CA . ALA A 1 160 ? 17.182 -14.713 -12.796 1.00 88.06 160 ALA A CA 1
ATOM 1264 C C . ALA A 1 160 ? 17.515 -14.286 -14.228 1.00 88.06 160 ALA A C 1
ATOM 1266 O O . ALA A 1 160 ? 18.686 -14.083 -14.552 1.00 88.06 160 ALA A O 1
ATOM 1267 N N . SER A 1 161 ? 16.493 -14.175 -15.068 1.00 89.75 161 SER A N 1
ATOM 1268 C CA . SER A 1 161 ? 16.598 -13.693 -16.445 1.00 89.75 161 SER A CA 1
ATOM 1269 C C . SER A 1 161 ? 15.650 -12.518 -16.648 1.00 89.75 161 SER A C 1
ATOM 1271 O O . SER A 1 161 ? 14.534 -12.564 -16.124 1.00 89.75 161 SER A O 1
ATOM 1273 N N . GLY A 1 162 ? 16.083 -11.516 -17.407 1.00 78.25 162 GLY A N 1
ATOM 1274 C CA . GLY A 1 162 ? 15.321 -10.312 -17.745 1.00 78.25 162 GLY A CA 1
ATOM 1275 C C . GLY A 1 162 ? 16.077 -9.443 -18.733 1.00 78.25 162 GLY A C 1
ATOM 1276 O O . GLY A 1 162 ? 17.326 -9.523 -18.742 1.00 78.25 162 GLY A O 1
#

Secondary structure (DSSP, 8-state):
----THHHHHHHHTTTS-HHHHHHHHHHTT--EEE-TTS-EEETT--THHHHHHHHHHHHHTT-----S--EEEEEESSSEEEEESTT--EEEEES---------SSGGGGHHHHTTTPPPPPP---S-----TT-GGGGGTT----S-EEE-TTSS-EEE-

pLDDT: mean 90.05, std 10.75, range [33.62, 98.44]

Sequence (162 aa):
MLPCNGLKLLKRAFRVFNHLDTYKWFEDMGVKLVTQEDDCVFPLSQNSNEIIECFQRLSKELGIIVKTSHNLSSITFEEKYALTFNQNNSRVEYFDAVAITTGGSPKMEGLNYLEALGHKIVVPVPSLFTFNIPSDPIRELMGIVAENTIVSLQGTNIKASG